Protein AF-A0A380KFR8-F1 (afdb_monomer)

Radius of gyration: 25.54 Å; Cα contacts (8 Å, |Δi|>4): 34; chains: 1; bounding box: 43×72×61 Å

Sequence (139 aa):
MKMTTMQRCMNYSVILLMTLVVMTPLVVGIYTSLLPTEDLIQGNIFSSNLSLGNYISAICETPIIRYFLNSLLISTLTMVGSVAVSALCAYPFAFIDFKGKKIVFALILATMMIPFEAIVIPNFIPCCKMKCNKKDMLV

Secondary structure (DSSP, 8-state):
-PPPHHHHHHHHHHHHHHHHHHHHHHHHHHHHHTS-HHHHHTT-TT-S---SHHHHHHHHHS-HHHHHHHHHHHHHHHHHHHHHHHHHHHHHHHH---TTHHHHHHHHHHHHTS-HHHHHHHHHHHHHHHHSSSSSS--

Mean predicted aligned error: 9.76 Å

Organism: NCBI:txid1337

pLDDT: mean 85.97, std 11.52, range [44.06, 98.06]

Structure (mmCIF, N/CA/C/O backbone):
data_AF-A0A380KFR8-F1
#
_entry.id   AF-A0A380KFR8-F1
#
loop_
_atom_site.group_PDB
_atom_site.id
_atom_site.type_symbol
_atom_site.label_atom_id
_atom_site.label_alt_id
_atom_site.label_comp_id
_atom_site.label_asym_id
_atom_site.label_entity_id
_atom_site.label_seq_id
_atom_site.pdbx_PDB_ins_code
_atom_site.Cartn_x
_atom_site.Cartn_y
_atom_site.Cartn_z
_atom_site.occupancy
_atom_site.B_iso_or_equiv
_atom_site.auth_seq_id
_atom_site.auth_comp_id
_atom_site.auth_asym_id
_atom_site.auth_atom_id
_atom_site.pdbx_PDB_model_num
ATOM 1 N N . MET A 1 1 ? 3.963 -29.993 18.557 1.00 57.34 1 MET A N 1
ATOM 2 C CA . MET A 1 1 ? 3.581 -31.007 17.550 1.00 57.34 1 MET A CA 1
ATOM 3 C C . MET A 1 1 ? 4.694 -31.061 16.500 1.00 57.34 1 MET A C 1
ATOM 5 O O . MET A 1 1 ? 4.862 -30.090 15.776 1.00 57.34 1 MET A O 1
ATOM 9 N N . LYS A 1 2 ? 5.566 -32.084 16.508 1.00 63.56 2 LYS A N 1
ATOM 10 C CA . LYS A 1 2 ? 6.705 -32.171 15.567 1.00 63.56 2 LYS A CA 1
ATOM 11 C C . LYS A 1 2 ? 6.190 -32.691 14.221 1.00 63.56 2 LYS A C 1
ATOM 13 O O . LYS A 1 2 ? 5.609 -33.769 14.183 1.00 63.56 2 LYS A O 1
ATOM 18 N N . MET A 1 3 ? 6.366 -31.923 13.148 1.00 70.56 3 MET A N 1
ATOM 19 C CA . MET A 1 3 ? 5.976 -32.358 11.804 1.00 70.56 3 MET A CA 1
ATOM 20 C C . MET A 1 3 ? 6.878 -33.494 11.322 1.00 70.56 3 MET A C 1
ATOM 22 O O . MET A 1 3 ? 8.095 -33.447 11.512 1.00 70.56 3 MET A O 1
ATOM 26 N N . THR A 1 4 ? 6.286 -34.501 10.685 1.00 87.12 4 THR A N 1
ATOM 27 C CA . THR A 1 4 ? 7.035 -35.613 10.084 1.00 87.12 4 THR A CA 1
ATOM 28 C C . THR A 1 4 ? 7.843 -35.128 8.874 1.00 87.12 4 THR A C 1
ATOM 30 O O . THR A 1 4 ? 7.461 -34.164 8.206 1.00 87.12 4 THR A O 1
ATOM 33 N N . THR A 1 5 ? 8.964 -35.786 8.559 1.00 82.00 5 THR A N 1
ATOM 34 C CA . THR A 1 5 ? 9.841 -35.411 7.430 1.00 82.00 5 THR A CA 1
ATOM 35 C C . THR A 1 5 ? 9.086 -35.364 6.095 1.00 82.00 5 THR A C 1
ATOM 37 O O . THR A 1 5 ? 9.292 -34.446 5.307 1.00 82.00 5 THR A O 1
ATOM 40 N N . MET A 1 6 ? 8.133 -36.279 5.886 1.00 83.88 6 MET A N 1
ATOM 41 C CA . MET A 1 6 ? 7.267 -36.316 4.701 1.00 83.88 6 MET A CA 1
ATOM 42 C C . MET A 1 6 ? 6.366 -35.077 4.589 1.00 83.88 6 MET A C 1
ATOM 44 O O . MET A 1 6 ? 6.279 -34.471 3.522 1.00 83.88 6 MET A O 1
ATOM 48 N N . GLN A 1 7 ? 5.751 -34.642 5.695 1.00 88.25 7 GLN A N 1
ATOM 49 C CA . GLN A 1 7 ? 4.932 -33.426 5.699 1.00 88.25 7 GLN A CA 1
ATOM 50 C C . GLN A 1 7 ? 5.773 -32.164 5.451 1.00 88.25 7 GLN A C 1
ATOM 52 O O . GLN A 1 7 ? 5.289 -31.217 4.838 1.00 88.25 7 GLN A O 1
ATOM 57 N N . ARG A 1 8 ? 7.043 -32.141 5.882 1.00 87.75 8 ARG A N 1
ATOM 58 C CA . ARG A 1 8 ? 7.954 -31.019 5.595 1.00 87.75 8 ARG A CA 1
ATOM 59 C C . ARG A 1 8 ? 8.262 -30.924 4.101 1.00 87.75 8 ARG A C 1
ATOM 61 O O . ARG A 1 8 ? 8.138 -29.838 3.548 1.00 87.75 8 ARG A O 1
ATOM 68 N N . CYS A 1 9 ? 8.592 -32.038 3.443 1.00 89.94 9 CYS A N 1
ATOM 69 C CA . CYS A 1 9 ? 8.828 -32.057 1.994 1.00 89.94 9 CYS A CA 1
ATOM 70 C C . CYS A 1 9 ? 7.593 -31.599 1.207 1.00 89.94 9 CYS A C 1
ATOM 72 O O . CYS A 1 9 ? 7.717 -30.779 0.300 1.00 89.94 9 CYS A O 1
ATOM 74 N N . MET A 1 10 ? 6.402 -32.064 1.600 1.00 92.62 10 MET A N 1
ATOM 75 C CA . MET A 1 10 ? 5.149 -31.643 0.972 1.00 92.62 10 MET A CA 1
ATOM 76 C C . MET A 1 10 ? 4.920 -30.134 1.137 1.00 92.62 10 MET A C 1
ATOM 78 O O . MET A 1 10 ? 4.713 -29.438 0.146 1.00 92.62 10 MET A O 1
ATOM 82 N N . ASN A 1 11 ? 5.068 -29.596 2.351 1.00 92.31 11 ASN A N 1
ATOM 83 C CA . ASN A 1 11 ? 4.925 -28.158 2.595 1.00 92.31 11 ASN A CA 1
ATOM 84 C C . ASN A 1 11 ? 5.943 -27.325 1.801 1.00 92.31 11 ASN A C 1
ATOM 86 O O . ASN A 1 11 ? 5.567 -26.318 1.207 1.00 92.31 11 ASN A O 1
ATOM 90 N N . TYR A 1 12 ? 7.210 -27.748 1.740 1.00 94.81 12 TYR A N 1
ATOM 91 C CA . TYR A 1 12 ? 8.224 -27.043 0.950 1.00 94.81 12 TYR A CA 1
ATOM 92 C C . TYR A 1 12 ? 7.923 -27.079 -0.548 1.00 94.81 12 TYR A C 1
ATOM 94 O O . TYR A 1 12 ? 8.086 -26.059 -1.209 1.00 94.81 12 TYR A O 1
ATOM 102 N N . SER A 1 13 ? 7.434 -28.204 -1.077 1.00 94.50 13 SER A N 1
ATOM 103 C CA . SER A 1 13 ? 7.046 -28.296 -2.490 1.00 94.50 13 SER A CA 1
ATOM 104 C C . SER A 1 13 ? 5.887 -27.352 -2.837 1.00 94.50 13 SER A C 1
ATOM 106 O O . SER A 1 13 ? 5.945 -26.656 -3.849 1.00 94.50 13 SER A O 1
ATOM 108 N N . VAL A 1 14 ? 4.881 -27.251 -1.958 1.00 96.31 14 VAL A N 1
ATOM 109 C CA . VAL A 1 14 ? 3.738 -26.343 -2.134 1.00 96.31 14 VAL A CA 1
ATOM 110 C C . VAL A 1 14 ? 4.186 -24.884 -2.070 1.00 96.31 14 VAL A C 1
ATOM 112 O O . VAL A 1 14 ? 3.803 -24.089 -2.925 1.00 96.31 14 VAL A O 1
ATOM 115 N N . ILE A 1 15 ? 5.032 -24.528 -1.098 1.00 95.88 15 ILE A N 1
ATOM 116 C CA . ILE A 1 15 ? 5.563 -23.163 -0.972 1.00 95.88 15 ILE A CA 1
ATOM 117 C C . ILE A 1 15 ? 6.422 -22.800 -2.189 1.00 95.88 15 ILE A C 1
ATOM 119 O O . ILE A 1 15 ? 6.292 -21.692 -2.707 1.00 95.88 15 ILE A O 1
ATOM 123 N N . LEU A 1 16 ? 7.261 -23.719 -2.676 1.00 96.06 16 LEU A N 1
ATOM 124 C CA . LEU A 1 16 ? 8.085 -23.503 -3.866 1.00 96.06 16 LEU A CA 1
ATOM 125 C C . LEU A 1 16 ? 7.212 -23.213 -5.093 1.00 96.06 16 LEU A C 1
ATOM 127 O O . LEU A 1 16 ? 7.443 -22.232 -5.795 1.00 96.06 16 LEU A O 1
ATOM 131 N N . LEU A 1 17 ? 6.178 -24.027 -5.316 1.00 96.62 17 LEU A N 1
ATOM 132 C CA . LEU A 1 17 ? 5.274 -23.871 -6.453 1.00 96.62 17 LEU A CA 1
ATOM 133 C C . LEU A 1 17 ? 4.490 -22.553 -6.373 1.00 96.62 17 LEU A C 1
ATOM 135 O O . LEU A 1 17 ? 4.441 -21.812 -7.352 1.00 96.62 17 LEU A O 1
ATOM 139 N N . MET A 1 18 ? 3.956 -22.207 -5.198 1.00 95.88 18 MET A N 1
ATOM 140 C CA . MET A 1 18 ? 3.276 -20.923 -4.977 1.00 95.88 18 MET A CA 1
ATOM 141 C C . MET A 1 18 ? 4.213 -19.731 -5.194 1.00 95.88 18 MET A C 1
ATOM 143 O O . MET A 1 18 ? 3.820 -18.739 -5.802 1.00 95.88 18 MET A O 1
ATOM 147 N N . THR A 1 19 ? 5.467 -19.841 -4.752 1.00 95.94 19 THR A N 1
ATOM 148 C CA . THR A 1 19 ? 6.477 -18.795 -4.953 1.00 95.94 19 THR A CA 1
ATOM 149 C C . THR A 1 19 ? 6.741 -18.564 -6.437 1.00 95.94 19 THR A C 1
ATOM 151 O O . THR A 1 19 ? 6.767 -17.416 -6.871 1.00 95.94 19 THR A O 1
ATOM 154 N N . LEU A 1 20 ? 6.882 -19.629 -7.233 1.00 95.88 20 LEU A N 1
ATOM 155 C CA . LEU A 1 20 ? 7.088 -19.514 -8.681 1.00 95.88 20 LEU A CA 1
ATOM 156 C C . LEU A 1 20 ? 5.911 -18.808 -9.370 1.00 95.88 20 LEU A C 1
ATOM 158 O O . LEU A 1 20 ? 6.124 -17.898 -10.172 1.00 95.88 20 LEU A O 1
ATOM 162 N N . VAL A 1 21 ? 4.675 -19.168 -9.013 1.00 96.25 21 VAL A N 1
ATOM 163 C CA . VAL A 1 21 ? 3.467 -18.540 -9.575 1.00 96.25 21 VAL A CA 1
ATOM 164 C C . VAL A 1 21 ? 3.403 -17.051 -9.220 1.00 96.25 21 VAL A C 1
ATOM 166 O O . VAL A 1 21 ? 3.206 -16.219 -10.102 1.00 96.25 21 VAL A O 1
ATOM 169 N N . VAL A 1 22 ? 3.636 -16.696 -7.953 1.00 95.81 22 VAL A N 1
ATOM 170 C CA . VAL A 1 22 ? 3.590 -15.300 -7.481 1.00 95.81 22 VAL A CA 1
ATOM 171 C C . VAL A 1 22 ? 4.732 -14.453 -8.055 1.00 95.81 22 VAL A C 1
ATOM 173 O O . VAL A 1 22 ? 4.535 -13.272 -8.334 1.00 95.81 22 VAL A O 1
ATOM 176 N N . MET A 1 23 ? 5.914 -15.036 -8.274 1.00 95.56 23 MET A N 1
ATOM 177 C CA . MET A 1 23 ? 7.074 -14.325 -8.831 1.00 95.56 23 MET A CA 1
ATOM 178 C C . MET A 1 23 ? 6.997 -14.118 -10.346 1.00 95.56 23 MET A C 1
ATOM 180 O O . MET A 1 23 ? 7.649 -13.215 -10.865 1.00 95.56 23 MET A O 1
ATOM 184 N N . THR A 1 24 ? 6.196 -14.910 -11.062 1.00 93.81 24 THR A N 1
ATOM 185 C CA . THR A 1 24 ? 6.068 -14.827 -12.527 1.00 93.81 24 THR A CA 1
ATOM 186 C C . THR A 1 24 ? 5.801 -13.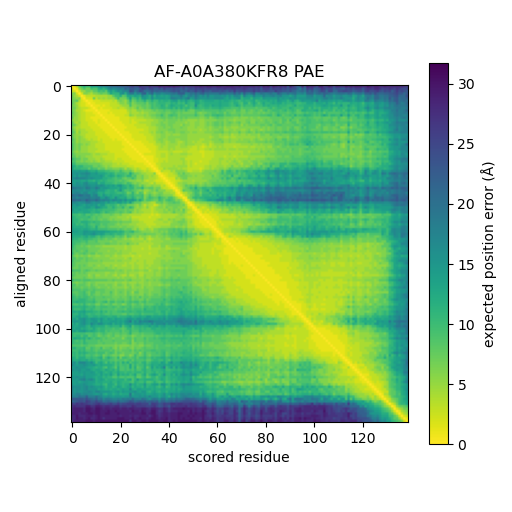397 -13.041 1.00 93.81 24 THR A C 1
ATOM 188 O O . THR A 1 24 ? 6.588 -12.924 -13.864 1.00 93.81 24 THR A O 1
ATOM 191 N N . PRO A 1 25 ? 4.780 -12.650 -12.565 1.00 94.06 25 PRO A N 1
ATOM 192 C CA . PRO A 1 25 ? 4.534 -11.285 -13.043 1.00 94.06 25 PRO A CA 1
ATOM 193 C C . PRO A 1 25 ? 5.674 -10.311 -12.715 1.00 94.06 25 PRO A C 1
ATOM 195 O O . PRO A 1 25 ? 5.926 -9.391 -13.490 1.00 94.06 25 PRO A O 1
ATOM 198 N N . LEU A 1 26 ? 6.395 -10.519 -11.608 1.00 94.00 26 LEU A N 1
A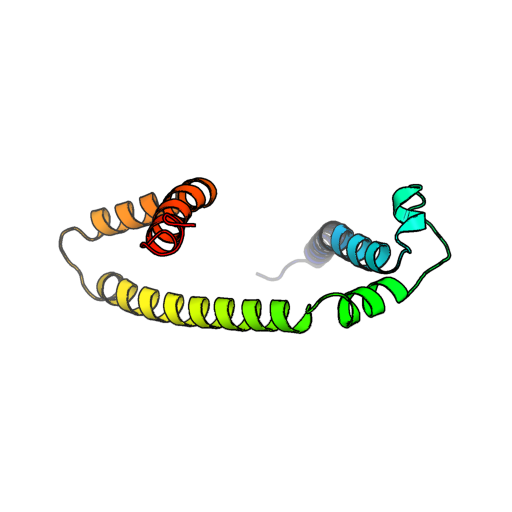TOM 199 C CA . LEU A 1 26 ? 7.545 -9.689 -11.244 1.00 94.00 26 LEU A CA 1
ATOM 200 C C . LEU A 1 26 ? 8.689 -9.873 -12.249 1.00 94.00 26 LEU A C 1
ATOM 202 O O . LEU A 1 26 ? 9.251 -8.896 -12.738 1.00 94.00 26 LEU A O 1
ATOM 206 N N . VAL A 1 27 ? 9.000 -11.127 -12.589 1.00 92.31 27 VAL A N 1
ATOM 207 C CA . VAL A 1 27 ? 10.057 -11.460 -13.555 1.00 92.31 27 VAL A CA 1
ATOM 208 C C . VAL A 1 27 ? 9.707 -10.924 -14.943 1.00 92.31 27 VAL A C 1
ATOM 210 O O . VAL A 1 27 ? 10.551 -10.302 -15.584 1.00 92.31 27 VAL A O 1
ATOM 213 N N . VAL A 1 28 ? 8.454 -11.091 -15.381 1.00 90.44 28 VAL A N 1
ATOM 214 C CA . VAL A 1 28 ? 7.977 -10.542 -16.662 1.00 90.44 28 VAL A CA 1
ATOM 215 C C . VAL A 1 28 ? 8.029 -9.012 -16.665 1.00 90.44 28 VAL A C 1
ATOM 217 O O . VAL A 1 28 ? 8.445 -8.427 -17.661 1.00 90.44 28 VAL A O 1
ATOM 220 N N . GLY A 1 29 ? 7.671 -8.349 -15.562 1.00 89.31 29 GLY A N 1
ATOM 221 C CA . GLY A 1 29 ? 7.747 -6.889 -15.440 1.00 89.31 29 GLY A CA 1
ATOM 222 C C . GLY A 1 29 ? 9.175 -6.354 -15.567 1.00 89.31 29 GLY A C 1
ATOM 223 O O . GLY A 1 29 ? 9.421 -5.398 -16.297 1.00 89.31 29 GLY A O 1
ATOM 224 N N . ILE A 1 30 ? 10.138 -7.011 -14.914 1.00 89.50 30 ILE A N 1
ATOM 225 C CA . ILE A 1 30 ? 11.557 -6.636 -15.013 1.00 89.50 30 ILE A CA 1
ATOM 226 C C . ILE A 1 30 ? 12.071 -6.880 -16.433 1.00 89.50 30 ILE A C 1
ATOM 228 O O . ILE A 1 30 ? 12.711 -6.009 -17.016 1.00 89.50 30 ILE A O 1
ATOM 232 N N . TYR A 1 31 ? 11.757 -8.034 -17.018 1.00 88.12 31 TYR A N 1
ATOM 233 C CA . TYR A 1 31 ? 12.187 -8.355 -18.373 1.00 88.12 31 TYR A CA 1
ATOM 234 C C . TYR A 1 31 ? 11.630 -7.357 -19.396 1.00 88.12 31 TYR A C 1
ATOM 236 O O . TYR A 1 31 ? 12.395 -6.751 -20.138 1.00 88.12 31 TYR A O 1
ATOM 244 N N . THR A 1 32 ? 10.324 -7.091 -19.364 1.00 86.75 32 THR A N 1
ATOM 245 C CA . THR A 1 32 ? 9.675 -6.133 -20.275 1.00 86.75 32 THR A CA 1
ATOM 246 C C . THR A 1 32 ? 10.163 -4.697 -20.089 1.00 86.75 32 THR A C 1
ATOM 248 O O . THR A 1 32 ? 10.263 -3.974 -21.073 1.00 86.75 32 THR A O 1
ATOM 251 N N . SER A 1 33 ? 10.551 -4.282 -18.877 1.00 87.12 33 SER A N 1
ATOM 252 C CA . SER A 1 33 ? 11.146 -2.949 -18.671 1.00 87.12 33 SER A CA 1
ATOM 253 C C . SER A 1 33 ? 12.506 -2.751 -19.358 1.00 87.12 33 SER A C 1
ATOM 255 O O . SER A 1 33 ? 12.871 -1.614 -19.660 1.00 87.12 33 SER A O 1
ATOM 257 N N . LEU A 1 34 ? 13.226 -3.842 -19.645 1.00 87.00 34 LEU A N 1
ATOM 258 C CA . LEU A 1 34 ? 14.513 -3.843 -20.350 1.00 87.00 34 LEU A CA 1
ATOM 259 C C . LEU A 1 34 ? 14.364 -3.977 -21.874 1.00 87.00 34 LEU A C 1
ATOM 261 O O . LEU A 1 34 ? 15.358 -3.863 -22.591 1.00 87.00 34 LEU A O 1
ATOM 265 N N . LEU A 1 35 ? 13.159 -4.252 -22.381 1.00 86.00 35 LEU A N 1
ATOM 266 C CA . LEU A 1 35 ? 12.916 -4.370 -23.817 1.00 86.00 35 LEU A CA 1
ATOM 267 C C . LEU A 1 35 ? 12.705 -2.984 -24.446 1.00 86.00 35 LEU A C 1
ATOM 269 O O . LEU A 1 35 ? 11.916 -2.197 -23.919 1.00 86.00 35 LEU A O 1
ATOM 273 N N . PRO A 1 36 ? 13.339 -2.681 -25.591 1.00 83.19 36 PRO A N 1
ATOM 274 C CA . PRO A 1 36 ? 13.041 -1.488 -26.372 1.00 83.19 36 PRO A CA 1
ATOM 275 C C . PRO A 1 36 ? 11.548 -1.394 -26.709 1.00 83.19 36 PRO A C 1
ATOM 277 O O . PRO A 1 36 ? 10.910 -2.389 -27.058 1.00 83.19 36 PRO A O 1
ATOM 280 N N . THR A 1 37 ? 10.987 -0.185 -26.658 1.00 79.00 37 THR A N 1
ATOM 281 C CA . THR A 1 37 ? 9.562 0.058 -26.950 1.00 79.00 37 THR A CA 1
ATOM 282 C C . THR A 1 37 ? 9.154 -0.432 -28.345 1.00 79.00 37 THR A C 1
ATOM 284 O O . THR A 1 37 ? 8.037 -0.906 -28.535 1.00 79.00 37 THR A O 1
ATOM 287 N N . GLU A 1 38 ? 10.065 -0.363 -29.316 1.00 79.19 38 GLU A N 1
ATOM 288 C CA . GLU A 1 38 ? 9.864 -0.856 -30.684 1.00 79.19 38 GLU A CA 1
ATOM 289 C C . GLU A 1 38 ? 9.625 -2.373 -30.756 1.00 79.19 38 GLU A C 1
ATOM 291 O O . GLU A 1 38 ? 8.718 -2.809 -31.466 1.00 79.19 38 GLU A O 1
ATOM 296 N N . ASP A 1 39 ? 10.351 -3.163 -29.960 1.00 78.69 39 ASP A N 1
ATOM 297 C CA . ASP A 1 39 ? 10.204 -4.622 -29.900 1.00 78.69 39 ASP A CA 1
ATOM 298 C C . ASP A 1 39 ? 8.887 -5.026 -29.216 1.00 78.69 39 ASP A C 1
ATOM 300 O O . ASP A 1 39 ? 8.227 -5.982 -29.631 1.00 78.69 39 ASP A O 1
ATOM 304 N N . LEU A 1 40 ? 8.454 -4.254 -28.210 1.00 79.56 40 LEU A N 1
ATOM 305 C CA . LEU A 1 40 ? 7.172 -4.459 -27.528 1.00 79.56 40 LEU A CA 1
ATOM 306 C C . LEU A 1 40 ? 5.977 -4.191 -28.453 1.00 79.56 40 LEU A C 1
ATOM 308 O O . LEU A 1 40 ? 5.014 -4.957 -28.448 1.00 79.56 40 LEU A O 1
ATOM 312 N N . ILE A 1 41 ? 6.043 -3.133 -29.271 1.00 80.94 41 ILE A N 1
ATOM 313 C CA . ILE A 1 41 ? 4.984 -2.783 -30.235 1.00 80.94 41 ILE A CA 1
ATOM 314 C C . ILE A 1 41 ? 4.874 -3.842 -31.341 1.00 80.94 41 ILE A C 1
ATOM 316 O O . ILE A 1 41 ? 3.771 -4.154 -31.787 1.00 80.94 41 ILE A O 1
ATOM 320 N N . GLN A 1 42 ? 5.999 -4.426 -31.759 1.00 81.19 42 GLN A N 1
ATOM 321 C CA . GLN A 1 42 ? 6.036 -5.499 -32.761 1.00 81.19 42 GLN A CA 1
ATOM 322 C C . GLN A 1 42 ? 5.615 -6.871 -32.203 1.00 81.19 42 GLN A C 1
ATOM 324 O O . GLN A 1 42 ? 5.531 -7.842 -32.954 1.00 81.19 42 GLN A O 1
ATOM 329 N N . GLY A 1 43 ? 5.332 -6.970 -30.899 1.00 77.50 43 GLY A N 1
ATOM 330 C CA . GLY A 1 43 ? 4.960 -8.223 -30.242 1.00 77.50 43 GLY A CA 1
ATOM 331 C C . GLY A 1 43 ? 6.130 -9.192 -30.060 1.00 77.50 43 GLY A C 1
ATOM 332 O O . GLY A 1 43 ? 5.908 -10.367 -29.761 1.00 77.50 43 GLY A O 1
ATOM 333 N N . ASN A 1 44 ? 7.374 -8.727 -30.216 1.00 78.88 44 ASN A N 1
ATOM 334 C CA . ASN A 1 44 ? 8.562 -9.548 -30.025 1.00 78.88 44 ASN A CA 1
ATOM 335 C C . ASN A 1 44 ? 8.962 -9.578 -28.546 1.00 78.88 44 ASN A C 1
ATOM 337 O O . ASN A 1 44 ? 9.892 -8.909 -28.101 1.00 78.88 44 ASN A O 1
ATOM 341 N N . ILE A 1 45 ? 8.227 -10.378 -27.774 1.00 71.12 45 ILE A N 1
ATOM 342 C CA . ILE A 1 45 ? 8.422 -10.491 -26.325 1.00 71.12 45 ILE A CA 1
ATOM 343 C C . ILE A 1 45 ? 9.772 -11.143 -26.001 1.00 71.12 45 ILE A C 1
ATOM 345 O O . ILE A 1 45 ? 10.330 -10.846 -24.962 1.00 71.12 45 ILE A O 1
ATOM 349 N N . PHE A 1 46 ? 10.326 -11.987 -26.881 1.00 72.38 46 PHE A N 1
ATOM 350 C CA . PHE A 1 46 ? 11.610 -12.673 -26.683 1.00 72.38 46 PHE A CA 1
ATOM 351 C C . PHE A 1 46 ? 12.733 -12.066 -27.538 1.00 72.38 46 PHE A C 1
ATOM 353 O O . PHE A 1 46 ? 13.450 -12.778 -28.242 1.00 72.38 46 PHE A O 1
ATOM 360 N N . SER A 1 47 ? 12.885 -10.740 -27.495 1.00 69.94 47 SER A N 1
ATOM 361 C CA . SER A 1 47 ? 13.986 -10.057 -28.181 1.00 69.94 47 SER A CA 1
ATOM 362 C C . SER A 1 47 ? 15.317 -10.249 -27.443 1.00 69.94 47 SER A C 1
ATOM 364 O O . SER A 1 47 ? 15.386 -10.204 -26.212 1.00 69.94 47 SER A O 1
ATOM 366 N N . SER A 1 48 ? 16.395 -10.448 -28.204 1.00 70.38 48 SER A N 1
ATOM 367 C CA . SER A 1 48 ? 17.775 -10.503 -27.704 1.00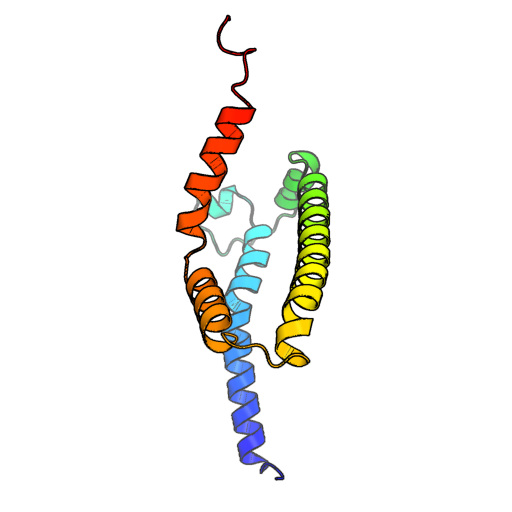 70.38 48 SER A CA 1
ATOM 368 C C . SER A 1 48 ? 18.390 -9.117 -27.464 1.00 70.38 48 SER A C 1
ATOM 370 O O . SER A 1 48 ? 19.479 -9.023 -26.898 1.00 70.38 48 SER A O 1
ATOM 372 N N . ASN A 1 49 ? 17.708 -8.041 -27.875 1.00 75.94 49 ASN A N 1
ATOM 373 C CA . ASN A 1 49 ? 18.181 -6.665 -27.734 1.00 75.94 49 ASN A CA 1
ATOM 374 C C . ASN A 1 49 ? 17.714 -6.057 -26.407 1.00 75.94 49 ASN A C 1
ATOM 376 O O . ASN A 1 49 ? 16.786 -5.259 -26.367 1.00 75.94 49 ASN A O 1
ATOM 380 N N . LEU A 1 50 ? 18.356 -6.431 -25.302 1.00 81.50 50 LEU A N 1
ATOM 381 C CA . LEU A 1 50 ? 18.115 -5.783 -24.010 1.00 81.50 50 LEU A CA 1
ATOM 382 C C . LEU A 1 50 ? 18.739 -4.379 -24.007 1.00 81.50 50 LEU A C 1
ATOM 384 O O . LEU A 1 50 ? 19.922 -4.223 -24.311 1.00 81.50 50 LEU A O 1
ATOM 388 N N . SER A 1 51 ? 17.960 -3.362 -23.635 1.00 83.56 51 SER A N 1
ATOM 389 C CA . SER A 1 51 ? 18.391 -1.964 -23.608 1.00 83.56 51 SER A CA 1
ATOM 390 C C . SER A 1 51 ? 18.050 -1.289 -22.283 1.00 83.56 51 SER A C 1
ATOM 392 O O . SER A 1 51 ? 16.945 -1.394 -21.759 1.00 83.56 51 SER A O 1
ATOM 394 N N . LEU A 1 52 ? 19.002 -0.515 -21.760 1.00 84.81 52 LEU A N 1
ATOM 395 C CA . LEU A 1 52 ? 18.784 0.362 -20.605 1.00 84.81 52 LEU A CA 1
ATOM 396 C C . LEU A 1 52 ? 18.218 1.736 -21.002 1.00 84.81 52 LEU A C 1
ATOM 398 O O . LEU A 1 52 ? 17.996 2.578 -20.131 1.00 84.81 52 LEU A O 1
ATOM 402 N N . GLY A 1 53 ? 17.960 1.967 -22.296 1.00 84.31 53 GLY A N 1
ATOM 403 C CA . GLY A 1 53 ? 17.447 3.237 -22.816 1.00 84.31 53 GLY A CA 1
ATOM 404 C C . GLY A 1 53 ? 16.152 3.685 -22.137 1.00 84.31 53 GLY A C 1
ATOM 405 O O . GLY A 1 53 ? 16.041 4.846 -21.759 1.00 84.31 53 GLY A O 1
ATOM 406 N N . ASN A 1 54 ? 15.234 2.753 -21.857 1.00 85.56 54 ASN A N 1
ATOM 407 C CA . ASN A 1 54 ? 13.972 3.050 -21.170 1.00 85.56 54 ASN A CA 1
ATOM 408 C C . ASN A 1 54 ? 14.179 3.675 -19.782 1.00 85.56 54 ASN A C 1
ATOM 410 O O . ASN A 1 54 ? 13.443 4.580 -19.400 1.00 85.56 54 ASN A O 1
ATOM 414 N N . TYR A 1 55 ? 15.187 3.223 -19.028 1.00 86.69 55 TYR A N 1
ATOM 415 C CA . TYR A 1 55 ? 15.490 3.780 -17.707 1.00 86.69 55 TYR A CA 1
ATOM 416 C C . TYR A 1 55 ? 16.096 5.179 -17.807 1.00 86.69 55 TYR A C 1
ATOM 418 O O . TYR A 1 55 ? 15.754 6.051 -17.009 1.00 86.69 55 TYR A O 1
ATOM 426 N N . ILE A 1 56 ? 16.970 5.405 -18.792 1.00 86.62 56 ILE A N 1
ATOM 427 C CA . ILE A 1 56 ? 17.580 6.717 -19.033 1.00 86.62 56 ILE A CA 1
ATOM 428 C C . ILE A 1 56 ? 16.498 7.720 -19.450 1.00 86.62 56 ILE A C 1
ATOM 430 O O . ILE A 1 56 ? 16.380 8.770 -18.821 1.00 86.62 56 ILE A O 1
ATOM 434 N N . SER A 1 57 ? 15.654 7.373 -20.427 1.00 86.12 57 SER A N 1
ATOM 435 C CA . SER A 1 57 ? 14.514 8.204 -20.831 1.00 86.12 57 SER A CA 1
ATOM 436 C C . SER A 1 57 ? 13.545 8.439 -19.670 1.00 86.12 57 SER A C 1
ATOM 438 O O . SER A 1 57 ? 13.157 9.577 -19.429 1.00 86.12 57 SER A O 1
ATOM 440 N N . ALA A 1 58 ? 13.225 7.425 -18.858 1.00 85.81 58 ALA A N 1
ATOM 441 C CA . ALA A 1 58 ? 12.351 7.608 -17.697 1.00 85.81 58 ALA A CA 1
ATOM 442 C C . ALA A 1 58 ? 12.911 8.612 -16.671 1.00 85.81 58 ALA A C 1
ATOM 444 O O . ALA A 1 58 ? 12.145 9.379 -16.092 1.00 85.81 58 ALA A O 1
ATOM 445 N N . ILE A 1 59 ? 14.228 8.641 -16.449 1.00 86.62 59 ILE A N 1
ATOM 446 C CA . ILE A 1 59 ? 14.860 9.557 -15.485 1.00 86.62 59 ILE A CA 1
ATOM 447 C C . ILE A 1 59 ? 15.061 10.962 -16.075 1.00 86.62 59 ILE A C 1
ATOM 449 O O . ILE A 1 59 ? 14.913 11.947 -15.351 1.00 86.62 59 ILE A O 1
ATOM 453 N N . CYS A 1 60 ? 15.412 11.067 -17.359 1.00 87.50 60 CYS A N 1
ATOM 454 C CA . CYS A 1 60 ? 15.735 12.341 -18.006 1.00 87.50 60 CYS A CA 1
ATOM 455 C C . CYS A 1 60 ? 14.508 13.070 -18.571 1.00 87.50 60 CYS A C 1
ATOM 457 O O . CYS A 1 60 ? 14.444 14.295 -18.491 1.00 87.50 60 CYS A O 1
ATOM 459 N N . GLU A 1 61 ? 13.542 12.347 -19.139 1.00 86.81 61 GLU A N 1
ATOM 460 C CA . GLU A 1 61 ? 12.377 12.933 -19.819 1.00 86.81 61 GLU A CA 1
ATOM 461 C C . GLU A 1 61 ? 11.185 13.121 -18.878 1.00 86.81 61 GLU A C 1
ATOM 463 O O . GLU A 1 61 ? 10.356 14.006 -19.095 1.00 86.81 61 GLU A O 1
ATOM 468 N N . THR A 1 62 ? 11.099 12.329 -17.802 1.00 84.25 62 THR A N 1
ATOM 469 C CA . THR A 1 62 ? 10.028 12.460 -16.808 1.00 84.25 62 THR A CA 1
ATOM 470 C C . THR A 1 62 ? 10.583 12.764 -15.419 1.00 84.25 62 THR A C 1
ATOM 472 O O . THR A 1 62 ? 11.610 12.214 -15.023 1.00 84.25 62 THR A O 1
ATOM 475 N N . PRO A 1 63 ? 9.913 13.610 -14.613 1.00 88.44 63 PRO A N 1
ATOM 476 C CA . PRO A 1 63 ? 10.353 13.926 -13.256 1.00 88.44 63 PRO A CA 1
ATOM 477 C C . PRO A 1 63 ? 10.012 12.786 -12.278 1.00 88.44 63 PRO A C 1
ATOM 479 O O . PRO A 1 63 ? 9.346 12.993 -11.259 1.00 88.44 63 PRO A O 1
ATOM 482 N N . ILE A 1 64 ? 10.472 11.567 -12.572 1.00 89.44 64 ILE A N 1
ATOM 483 C CA . ILE A 1 64 ? 10.080 10.342 -11.867 1.00 89.44 64 ILE A CA 1
ATOM 484 C C . ILE A 1 64 ? 10.499 10.355 -10.396 1.00 89.44 64 ILE A C 1
ATOM 486 O O . ILE A 1 64 ? 9.744 9.927 -9.525 1.00 89.44 64 ILE A O 1
ATOM 490 N N . ILE A 1 65 ? 11.649 10.967 -10.096 1.00 89.50 65 ILE A N 1
ATOM 491 C CA . ILE A 1 65 ? 12.140 11.170 -8.726 1.00 89.50 65 ILE A CA 1
ATOM 492 C C . ILE A 1 65 ? 11.147 12.018 -7.925 1.00 89.50 65 ILE A C 1
ATOM 494 O O . ILE A 1 65 ? 10.857 11.718 -6.768 1.00 89.50 65 ILE A O 1
ATOM 498 N N . ARG A 1 66 ? 10.569 13.056 -8.541 1.00 91.56 66 ARG A N 1
ATOM 499 C CA . ARG A 1 66 ? 9.582 13.912 -7.876 1.00 91.56 66 ARG A CA 1
ATOM 500 C C . ARG A 1 66 ? 8.281 13.157 -7.616 1.00 91.56 66 ARG A C 1
ATOM 502 O O . ARG A 1 66 ? 7.710 13.307 -6.541 1.00 91.56 66 ARG A O 1
ATOM 509 N N . TYR A 1 67 ? 7.821 12.334 -8.557 1.00 92.50 67 TYR A N 1
ATOM 510 C CA . TYR A 1 67 ? 6.639 11.490 -8.348 1.00 92.50 67 TYR A CA 1
ATOM 511 C C . TYR A 1 67 ? 6.852 10.463 -7.237 1.00 92.50 67 TYR A C 1
ATOM 513 O O . TY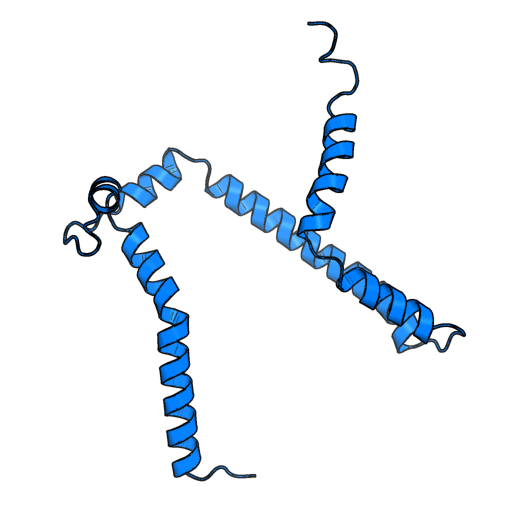R A 1 67 ? 5.968 10.277 -6.395 1.00 92.50 67 TYR A O 1
ATOM 521 N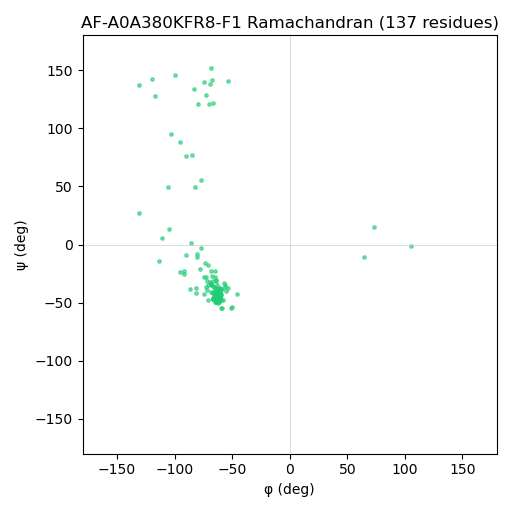 N . PHE A 1 68 ? 8.039 9.859 -7.186 1.00 93.69 68 PHE A N 1
ATOM 522 C CA . PHE A 1 68 ? 8.421 8.943 -6.122 1.00 93.69 68 PHE A CA 1
ATOM 523 C C . PHE A 1 68 ? 8.433 9.639 -4.756 1.00 93.69 68 PHE A C 1
ATOM 525 O O . PHE A 1 68 ? 7.772 9.175 -3.830 1.00 93.69 68 PHE A O 1
ATOM 532 N N . LEU A 1 69 ? 9.099 10.793 -4.641 1.00 96.00 69 LEU A N 1
ATOM 533 C CA . LEU A 1 69 ? 9.159 11.556 -3.390 1.00 96.00 69 LEU A CA 1
ATOM 534 C C . LEU A 1 69 ? 7.783 12.045 -2.932 1.00 96.00 69 LEU A C 1
ATOM 536 O O . LEU A 1 69 ? 7.470 11.947 -1.749 1.00 96.00 69 LEU A O 1
ATOM 540 N N . ASN A 1 70 ? 6.939 12.518 -3.852 1.00 95.88 70 ASN A N 1
ATOM 541 C CA . ASN A 1 70 ? 5.566 12.905 -3.526 1.00 95.88 70 ASN A CA 1
ATOM 542 C C . ASN A 1 70 ? 4.773 11.714 -2.973 1.00 95.88 70 ASN A C 1
ATOM 544 O O . ASN A 1 70 ? 4.096 11.843 -1.957 1.00 95.88 70 ASN A O 1
ATOM 548 N N . SER A 1 71 ? 4.882 10.548 -3.614 1.00 96.44 71 SER A N 1
ATOM 549 C CA . SER A 1 71 ? 4.183 9.333 -3.182 1.00 96.44 71 SER A CA 1
ATOM 550 C C . SER A 1 71 ? 4.690 8.843 -1.829 1.00 96.44 71 SER A C 1
ATOM 552 O O . SER A 1 71 ? 3.894 8.482 -0.963 1.00 96.44 71 SER A O 1
ATOM 554 N N . LEU A 1 72 ? 6.005 8.884 -1.608 1.00 97.31 72 LEU A N 1
ATOM 555 C CA . LEU A 1 72 ? 6.632 8.507 -0.345 1.00 97.31 72 LEU A CA 1
ATOM 556 C C . LEU A 1 72 ? 6.206 9.443 0.790 1.00 97.31 72 LEU A C 1
ATOM 558 O O . LEU A 1 72 ? 5.828 8.978 1.864 1.00 97.31 72 LEU A O 1
ATOM 562 N N . LEU A 1 73 ? 6.200 10.754 0.546 1.00 97.62 73 LEU A N 1
ATOM 563 C CA . LEU A 1 73 ? 5.773 11.747 1.526 1.00 97.62 73 LEU A CA 1
ATOM 564 C C . LEU A 1 73 ? 4.291 11.578 1.876 1.00 97.62 73 LEU A C 1
ATOM 566 O O . LEU A 1 73 ? 3.952 11.495 3.055 1.00 97.62 73 LEU A O 1
ATOM 570 N N . ILE A 1 74 ? 3.416 11.482 0.871 1.00 97.00 74 ILE A N 1
ATOM 571 C CA . ILE A 1 74 ? 1.970 11.343 1.088 1.00 97.00 74 ILE A CA 1
ATOM 572 C C . ILE A 1 74 ? 1.665 10.024 1.801 1.00 97.00 74 ILE A C 1
ATOM 574 O O . ILE A 1 74 ? 0.988 10.039 2.824 1.00 97.00 74 ILE A O 1
ATOM 578 N N . SER A 1 75 ? 2.200 8.896 1.323 1.00 97.2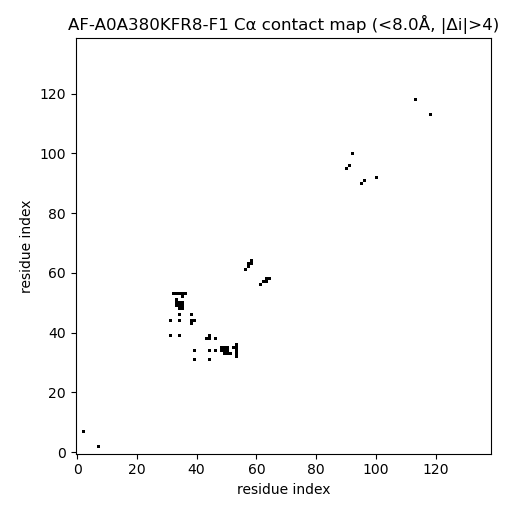5 75 SER A N 1
ATOM 579 C CA . SER A 1 75 ? 1.956 7.586 1.944 1.00 97.25 75 SER A CA 1
ATOM 580 C C . SER A 1 75 ? 2.446 7.529 3.390 1.00 97.25 75 SER A C 1
ATOM 582 O O . SER A 1 75 ? 1.725 7.028 4.249 1.00 97.25 75 SER A O 1
ATOM 584 N N . THR A 1 76 ? 3.613 8.105 3.692 1.00 97.81 76 THR A N 1
ATOM 585 C CA . THR A 1 76 ? 4.149 8.144 5.060 1.00 97.81 76 THR A CA 1
ATOM 586 C C . THR A 1 76 ? 3.290 9.016 5.972 1.00 97.81 76 THR A C 1
ATOM 588 O O . THR A 1 76 ? 2.929 8.585 7.068 1.00 97.81 76 THR A O 1
ATOM 591 N N . LEU A 1 77 ? 2.914 10.220 5.528 1.00 97.81 77 LEU A N 1
ATOM 592 C CA . LEU A 1 77 ? 2.055 11.114 6.310 1.00 97.81 77 LEU A CA 1
ATOM 593 C C . LEU A 1 77 ? 0.678 10.494 6.560 1.00 97.81 77 LEU A C 1
ATOM 595 O O . LEU A 1 77 ? 0.190 10.517 7.690 1.00 97.81 77 LEU A O 1
ATOM 599 N N . THR A 1 78 ? 0.068 9.899 5.533 1.00 96.81 78 THR A N 1
ATOM 600 C CA . THR A 1 78 ? -1.220 9.212 5.661 1.00 96.81 78 THR A CA 1
ATOM 601 C C . THR A 1 78 ? -1.109 7.994 6.575 1.00 96.81 78 THR A C 1
ATOM 603 O O . THR A 1 78 ? -1.974 7.809 7.428 1.00 96.81 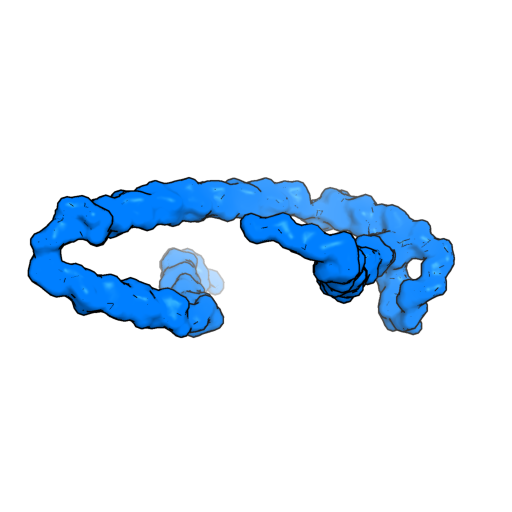78 THR A O 1
ATOM 606 N N . MET A 1 79 ? -0.039 7.200 6.474 1.00 97.62 79 MET A N 1
ATOM 607 C CA . MET A 1 79 ? 0.200 6.064 7.367 1.00 97.62 79 MET A CA 1
ATOM 608 C C . MET A 1 79 ? 0.294 6.528 8.824 1.00 97.62 79 MET A C 1
ATOM 610 O O . MET A 1 79 ? -0.480 6.059 9.654 1.00 97.62 79 MET A O 1
ATOM 614 N N . VAL A 1 80 ? 1.169 7.489 9.136 1.00 98.06 80 VAL A N 1
ATOM 615 C CA . VAL A 1 80 ? 1.350 7.990 10.510 1.00 98.06 80 VAL A CA 1
ATOM 616 C C . VAL A 1 80 ? 0.057 8.600 11.052 1.00 98.06 80 VAL A C 1
ATOM 618 O O . VAL A 1 80 ? -0.356 8.270 12.164 1.00 98.06 80 VAL A O 1
ATOM 621 N N . GLY A 1 81 ? -0.620 9.436 10.259 1.00 97.44 81 GLY A N 1
ATOM 622 C CA . GLY A 1 81 ? -1.893 10.042 10.647 1.00 97.44 81 GLY A CA 1
ATOM 623 C C . GLY A 1 81 ? -2.984 9.000 10.903 1.00 97.44 81 GLY A C 1
ATOM 624 O O . GLY A 1 81 ? -3.673 9.064 11.919 1.00 97.44 81 GLY A O 1
ATOM 625 N N . SER A 1 82 ? -3.111 8.001 10.026 1.00 95.94 82 SER A N 1
ATOM 626 C CA . SER A 1 82 ? -4.109 6.935 10.168 1.00 95.94 82 SER A CA 1
ATOM 627 C C . SER A 1 82 ? -3.846 6.045 11.384 1.00 95.94 82 SER A C 1
ATOM 629 O O . SER A 1 82 ? -4.779 5.736 12.125 1.00 95.94 82 SER A O 1
ATOM 631 N N . VAL A 1 83 ? -2.587 5.690 11.658 1.00 97.25 83 VAL A N 1
ATOM 632 C CA . VAL A 1 83 ? -2.203 4.924 12.852 1.00 97.25 83 VAL A CA 1
ATOM 633 C C . VAL A 1 83 ? -2.487 5.726 14.121 1.00 97.25 83 VAL A C 1
ATOM 635 O O . VAL A 1 83 ? -3.091 5.195 15.048 1.00 97.25 83 VAL A O 1
ATOM 638 N N . ALA A 1 84 ? -2.129 7.013 14.157 1.00 97.50 84 ALA A N 1
ATOM 639 C CA . ALA A 1 84 ? -2.384 7.861 15.319 1.00 97.50 84 ALA A CA 1
ATOM 640 C C . ALA A 1 84 ? -3.888 7.999 15.613 1.00 97.50 84 ALA A C 1
ATOM 642 O O . ALA A 1 84 ? -4.326 7.775 16.742 1.00 97.50 84 ALA A O 1
ATOM 643 N N . VAL A 1 85 ? -4.693 8.313 14.593 1.00 96.19 85 VAL A N 1
ATOM 644 C CA . VAL A 1 85 ? -6.149 8.457 14.742 1.00 96.19 85 VAL A CA 1
ATOM 645 C C . VAL A 1 85 ? -6.797 7.121 15.100 1.00 96.19 85 VAL A C 1
ATOM 647 O O . VAL A 1 85 ? -7.602 7.068 16.024 1.00 96.19 85 VAL A O 1
ATOM 650 N N . SER A 1 86 ? -6.427 6.026 14.430 1.00 93.94 86 SER A N 1
ATOM 651 C CA . SER A 1 86 ? -6.991 4.702 14.723 1.00 93.94 86 SER A CA 1
ATOM 652 C C . SER A 1 86 ? -6.647 4.218 16.133 1.00 93.94 86 SER A C 1
ATOM 654 O O . SER A 1 86 ? -7.518 3.662 16.797 1.00 93.94 86 SER A O 1
ATOM 656 N N . ALA A 1 87 ? -5.441 4.496 16.637 1.00 95.31 87 ALA A N 1
ATOM 657 C CA . ALA A 1 87 ? -5.058 4.176 18.010 1.00 95.31 87 ALA A CA 1
ATOM 658 C C . ALA A 1 87 ? -5.895 4.958 19.037 1.00 95.31 87 ALA A C 1
ATOM 660 O O . ALA A 1 87 ? -6.409 4.370 19.992 1.00 95.31 87 ALA A O 1
ATOM 661 N N . LEU A 1 88 ? -6.096 6.263 18.813 1.00 94.00 88 LEU A N 1
ATOM 662 C CA . LEU A 1 88 ? -6.954 7.103 19.659 1.00 94.00 88 LEU A CA 1
ATOM 663 C C . LEU A 1 88 ? -8.415 6.639 19.625 1.00 94.00 88 LEU A C 1
ATOM 665 O O . LEU A 1 88 ? -9.064 6.554 20.668 1.00 94.00 88 LEU A O 1
ATOM 669 N N . CYS A 1 89 ? -8.928 6.289 18.445 1.00 91.50 89 CYS A N 1
ATOM 670 C CA . CYS A 1 89 ? -10.282 5.769 18.288 1.00 91.50 89 CYS A CA 1
ATOM 671 C C . CYS A 1 89 ? -10.455 4.378 18.912 1.00 91.50 89 CYS A C 1
ATOM 673 O O . CYS A 1 89 ? -11.526 4.090 19.437 1.00 91.50 89 CYS A O 1
ATOM 675 N N . ALA A 1 90 ? -9.430 3.522 18.887 1.00 92.94 90 ALA A N 1
ATOM 676 C CA . ALA A 1 90 ? -9.486 2.173 19.449 1.00 92.94 90 ALA A CA 1
ATOM 677 C C . ALA A 1 90 ? -9.470 2.159 20.988 1.00 92.94 90 ALA A C 1
ATOM 679 O O . ALA A 1 90 ? -10.043 1.251 21.592 1.00 92.94 90 ALA A O 1
ATOM 680 N N . TYR A 1 91 ? -8.869 3.166 21.631 1.00 93.44 91 TYR A N 1
ATOM 681 C CA . TYR A 1 91 ? -8.756 3.259 23.091 1.00 93.44 91 TYR A CA 1
ATOM 682 C C . TYR A 1 91 ? -10.089 3.065 23.852 1.00 93.44 91 TYR A C 1
ATOM 684 O O . TYR A 1 91 ? -10.164 2.155 24.683 1.00 93.44 91 TYR A O 1
ATOM 692 N N . PRO A 1 92 ? -11.177 3.816 23.572 1.00 91.50 92 PRO A N 1
ATOM 693 C CA . PRO A 1 92 ? -12.455 3.615 24.258 1.00 91.50 92 PRO A CA 1
ATOM 694 C C . PRO A 1 92 ? -13.088 2.252 23.952 1.00 91.50 92 PRO A C 1
ATOM 696 O O . PRO A 1 92 ? -13.788 1.709 24.798 1.00 91.50 92 PRO A O 1
ATOM 699 N N . PHE A 1 93 ? -12.830 1.655 22.784 1.00 89.88 93 PHE A N 1
ATOM 700 C CA . PHE A 1 93 ? -13.304 0.299 22.489 1.00 89.88 93 PHE A CA 1
ATOM 701 C C . PHE A 1 93 ? -12.544 -0.775 23.272 1.00 89.88 93 PHE A C 1
ATOM 703 O O . PHE A 1 93 ? -13.135 -1.802 23.602 1.00 89.88 93 PHE A O 1
ATOM 710 N N . ALA A 1 94 ? -11.267 -0.564 23.580 1.00 90.38 94 ALA A N 1
ATOM 711 C CA . ALA A 1 94 ? -10.464 -1.528 24.323 1.00 90.38 94 ALA A CA 1
ATOM 712 C C . ALA A 1 94 ? -10.690 -1.439 25.840 1.00 90.38 94 ALA A C 1
ATOM 714 O O . ALA A 1 94 ? -10.808 -2.473 26.492 1.00 90.38 94 ALA A O 1
ATOM 715 N N . PHE A 1 95 ? -10.782 -0.224 26.392 1.00 90.50 95 PHE A N 1
ATOM 716 C CA . PHE A 1 95 ? -10.711 -0.011 27.845 1.00 90.50 95 PHE A CA 1
ATOM 717 C C . PHE A 1 95 ? -12.001 0.497 28.497 1.00 90.50 95 PHE A C 1
ATOM 719 O O . PHE A 1 95 ? -12.104 0.461 29.719 1.00 90.50 95 PHE A O 1
ATOM 726 N N . ILE A 1 96 ? -12.982 0.974 27.723 1.00 91.69 96 ILE A N 1
ATOM 727 C CA . ILE A 1 96 ? -14.221 1.546 28.265 1.00 91.69 96 ILE A CA 1
ATOM 728 C C . ILE A 1 96 ? -15.420 0.697 27.827 1.00 91.69 96 ILE A C 1
ATOM 730 O O . ILE A 1 96 ? -15.646 0.435 26.641 1.00 91.69 96 ILE A O 1
ATOM 734 N N . ASP A 1 97 ? -16.237 0.291 28.796 1.00 85.69 97 ASP A N 1
ATOM 735 C CA . ASP A 1 97 ? -17.506 -0.385 28.539 1.00 85.69 97 ASP A CA 1
ATOM 736 C C . ASP A 1 97 ? -18.653 0.628 28.540 1.00 85.69 97 ASP A C 1
ATOM 738 O O . ASP A 1 97 ? -19.288 0.911 29.553 1.00 85.69 97 ASP A O 1
ATOM 742 N N . PHE A 1 98 ? -18.910 1.203 27.364 1.00 89.81 98 PHE A N 1
ATOM 743 C CA . PHE A 1 98 ? -20.000 2.151 27.142 1.00 89.81 98 PHE A CA 1
ATOM 744 C C . PHE A 1 98 ? -21.222 1.481 26.492 1.00 89.81 98 PHE A C 1
ATOM 746 O O . PHE A 1 98 ? -21.116 0.569 25.662 1.00 89.81 98 PHE A O 1
ATOM 753 N N . LYS A 1 99 ? -22.424 1.954 26.849 1.00 87.56 99 LYS A N 1
ATOM 754 C CA . LYS A 1 99 ? -23.684 1.482 26.253 1.00 87.56 99 LYS A CA 1
ATOM 755 C C . LYS A 1 99 ? -23.728 1.889 24.773 1.00 87.56 99 LYS A C 1
ATOM 757 O O . LYS A 1 99 ? -23.626 3.067 24.459 1.00 87.56 99 LYS A O 1
ATOM 762 N N . GLY A 1 100 ? -23.868 0.913 23.870 1.00 91.44 100 GLY A N 1
ATOM 763 C CA . GLY A 1 100 ? -23.912 1.136 22.413 1.00 91.44 100 GLY A CA 1
ATOM 764 C C . GLY A 1 100 ? -22.648 0.743 21.635 1.00 91.44 100 GLY A C 1
ATOM 765 O O . GLY A 1 100 ? -22.657 0.799 20.408 1.00 91.44 100 GLY A O 1
ATOM 766 N N . LYS A 1 101 ? -21.594 0.256 22.306 1.00 89.31 101 LYS A N 1
ATOM 767 C CA . LYS A 1 101 ? -20.323 -0.201 21.700 1.00 89.31 101 LYS A CA 1
ATOM 768 C C . LYS A 1 101 ? -20.489 -1.107 20.474 1.00 89.31 101 LYS A C 1
ATOM 770 O O . LYS A 1 101 ? -19.825 -0.902 19.463 1.00 89.31 101 LYS A O 1
ATOM 775 N N . LYS A 1 102 ? -21.424 -2.064 20.527 1.00 90.44 102 LYS A N 1
ATOM 776 C CA . LYS A 1 102 ? -21.714 -2.981 19.407 1.00 90.44 102 LYS A CA 1
ATOM 777 C C . LYS A 1 102 ? -22.292 -2.270 18.178 1.00 90.44 102 LYS A C 1
ATOM 779 O O . LYS A 1 102 ? -21.961 -2.644 17.061 1.00 90.44 102 LYS A O 1
ATOM 784 N N . ILE A 1 103 ? -23.128 -1.251 18.382 1.00 94.69 103 ILE A N 1
ATOM 785 C CA . ILE A 1 103 ? -23.767 -0.498 17.293 1.00 94.69 103 ILE A CA 1
ATOM 786 C C . ILE A 1 103 ? -22.722 0.359 16.581 1.00 94.69 103 ILE A C 1
ATOM 788 O O . ILE A 1 103 ? -22.620 0.310 15.360 1.00 94.69 103 ILE A O 1
ATOM 792 N N . VAL A 1 104 ? -21.901 1.091 17.341 1.00 93.31 104 VAL A N 1
ATOM 793 C CA . VAL A 1 104 ? -20.834 1.923 16.762 1.00 93.31 104 VAL A CA 1
ATOM 794 C C . VAL A 1 104 ? -19.815 1.054 16.022 1.00 93.31 104 VAL A C 1
ATOM 796 O O . VAL A 1 104 ? -19.417 1.390 14.911 1.00 93.31 104 VAL A O 1
ATOM 799 N N . PHE A 1 105 ? -19.448 -0.100 16.585 1.00 90.38 105 PHE A N 1
ATOM 800 C CA . PHE A 1 105 ? -18.556 -1.048 15.917 1.00 90.38 105 PHE A CA 1
ATOM 801 C C . PHE A 1 105 ? -19.139 -1.570 14.594 1.00 90.38 105 PHE A C 1
ATOM 803 O O . PHE A 1 105 ? -18.451 -1.565 13.576 1.00 90.38 105 PHE A O 1
ATOM 810 N N . ALA A 1 106 ? -20.420 -1.957 14.579 1.00 93.38 106 ALA A N 1
ATOM 811 C CA . ALA A 1 106 ? -21.095 -2.397 13.359 1.00 93.38 106 ALA A CA 1
ATOM 812 C C . ALA A 1 106 ? -21.148 -1.294 12.289 1.00 93.38 106 ALA A C 1
ATOM 814 O O . ALA A 1 106 ? -20.961 -1.578 11.109 1.00 93.38 106 ALA A O 1
ATOM 815 N N . LEU A 1 107 ? -21.343 -0.035 12.693 1.00 94.56 107 LEU A N 1
ATOM 816 C CA . LEU A 1 107 ? -21.358 1.106 11.777 1.00 94.56 107 LEU A CA 1
ATOM 817 C C . LEU A 1 107 ? -19.978 1.346 11.146 1.00 94.56 107 LEU A C 1
ATOM 819 O O . LEU A 1 107 ? -19.891 1.546 9.938 1.00 94.56 107 LEU A O 1
ATOM 823 N N . ILE A 1 108 ? -18.895 1.244 11.926 1.00 91.81 108 ILE A N 1
ATOM 824 C CA . ILE A 1 108 ? -17.521 1.333 11.401 1.00 91.81 108 ILE A CA 1
ATOM 825 C C . ILE A 1 108 ? -17.273 0.233 10.360 1.00 91.81 108 ILE A C 1
ATOM 827 O O . ILE A 1 108 ? -16.791 0.518 9.262 1.00 91.81 108 ILE A O 1
ATOM 831 N N . LEU A 1 109 ? -17.658 -1.012 10.655 1.00 92.62 109 LEU A N 1
ATOM 832 C CA . LEU A 1 109 ? -17.539 -2.109 9.690 1.00 92.62 109 LEU A CA 1
ATOM 833 C C . LEU A 1 109 ? -18.362 -1.851 8.422 1.00 92.62 109 LEU A C 1
ATOM 835 O O . LEU A 1 109 ? -17.855 -2.064 7.325 1.00 92.62 109 LEU A O 1
ATOM 839 N N . ALA A 1 110 ? -19.584 -1.327 8.554 1.00 94.81 110 ALA A N 1
ATOM 840 C CA . ALA A 1 110 ? -20.416 -0.972 7.406 1.00 94.81 110 ALA A CA 1
ATOM 841 C C . ALA A 1 110 ? -19.743 0.081 6.507 1.00 94.81 110 ALA A C 1
ATOM 843 O O . ALA A 1 110 ? -19.802 -0.034 5.286 1.00 94.81 110 ALA A O 1
ATOM 844 N N . THR A 1 111 ? -19.041 1.065 7.084 1.00 90.44 111 THR A N 1
ATOM 845 C CA . THR A 1 111 ? -18.288 2.054 6.290 1.00 90.44 111 THR A CA 1
ATOM 846 C C . THR A 1 111 ? -17.073 1.459 5.573 1.00 90.44 111 THR A C 1
ATOM 848 O O . THR A 1 111 ? -16.771 1.878 4.461 1.00 90.44 111 THR A O 1
ATOM 851 N N . MET A 1 112 ? -16.416 0.446 6.151 1.00 89.50 112 MET A N 1
ATOM 852 C CA . MET A 1 112 ? -15.287 -0.264 5.523 1.00 89.50 112 MET A CA 1
ATOM 853 C C . MET A 1 112 ? -15.713 -1.145 4.337 1.00 89.50 112 MET A C 1
ATOM 855 O O . MET A 1 112 ? -14.873 -1.515 3.522 1.00 89.50 112 MET A O 1
ATOM 859 N N . MET A 1 113 ? -17.004 -1.477 4.220 1.00 92.25 113 MET A N 1
ATOM 860 C CA . MET A 1 113 ? -17.547 -2.222 3.077 1.00 92.25 113 MET A CA 1
ATOM 861 C C . MET A 1 113 ? -17.802 -1.342 1.849 1.00 92.25 113 MET A C 1
ATOM 863 O O . MET A 1 113 ? -18.080 -1.874 0.773 1.00 92.25 113 MET A O 1
ATOM 867 N N . ILE A 1 114 ? -17.736 -0.013 1.989 1.00 90.12 114 ILE A N 1
ATOM 868 C CA . ILE A 1 114 ? -17.915 0.898 0.859 1.00 90.12 114 ILE A CA 1
ATOM 869 C C . ILE A 1 114 ? -16.690 0.764 -0.057 1.00 90.12 114 ILE A C 1
ATOM 871 O O . ILE A 1 114 ? -15.566 1.014 0.386 1.00 90.12 114 ILE A O 1
ATOM 875 N N . PRO A 1 115 ? -16.875 0.384 -1.333 1.00 90.38 115 PRO A N 1
ATOM 876 C CA . PRO A 1 115 ? -15.764 0.225 -2.254 1.00 90.38 115 PRO A CA 1
ATOM 877 C C . PRO A 1 115 ? -15.122 1.581 -2.545 1.00 90.38 115 PRO A C 1
ATOM 879 O O . PRO A 1 115 ? -15.814 2.583 -2.735 1.00 90.38 115 PRO A O 1
ATOM 882 N N . PHE A 1 116 ? -13.79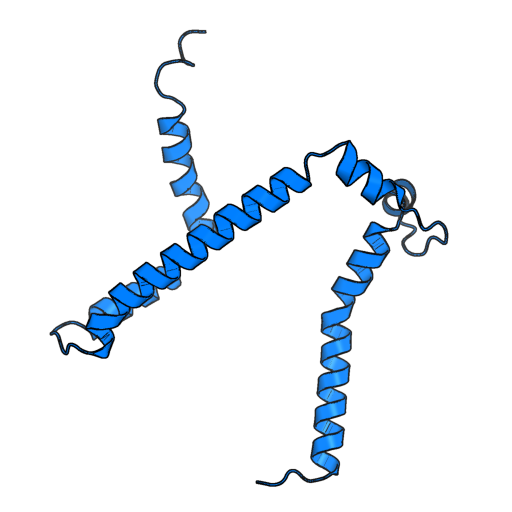2 1.592 -2.642 1.00 81.62 116 PHE A N 1
ATOM 883 C CA . PHE A 1 116 ? -13.018 2.806 -2.909 1.00 81.62 116 PHE A CA 1
ATOM 884 C C . PHE A 1 116 ? -13.496 3.548 -4.169 1.00 81.62 116 PHE A C 1
ATOM 886 O O . PHE A 1 116 ? -13.596 4.773 -4.163 1.00 81.62 116 PHE A O 1
ATOM 893 N N . GLU A 1 117 ? -13.894 2.807 -5.205 1.00 86.44 117 GLU A N 1
ATOM 894 C CA . GLU A 1 117 ? -14.398 3.351 -6.473 1.00 86.44 117 GLU A CA 1
ATOM 895 C C . GLU A 1 117 ? -15.606 4.293 -6.298 1.00 86.44 117 GLU A C 1
ATOM 897 O O . GLU A 1 117 ? -15.714 5.308 -6.985 1.00 86.44 117 GLU A O 1
ATOM 902 N N . ALA A 1 118 ? -16.491 4.026 -5.327 1.00 86.88 118 ALA A N 1
ATOM 903 C CA . ALA A 1 118 ? -17.665 4.866 -5.064 1.00 86.88 118 ALA A CA 1
ATOM 904 C C . ALA A 1 118 ? -17.315 6.201 -4.376 1.00 86.88 118 ALA A C 1
ATOM 906 O O . ALA A 1 118 ? -18.125 7.128 -4.357 1.00 86.88 118 ALA A O 1
ATOM 907 N N . ILE A 1 119 ? -16.109 6.306 -3.811 1.00 86.12 119 ILE A N 1
ATOM 908 C CA . ILE A 1 119 ? -15.649 7.444 -3.007 1.00 86.12 119 ILE A CA 1
ATOM 909 C C . ILE A 1 119 ? -14.862 8.452 -3.868 1.00 86.12 119 ILE A C 1
ATOM 911 O O . ILE A 1 119 ? -14.812 9.642 -3.551 1.00 86.12 119 ILE A O 1
ATOM 915 N N . VAL A 1 120 ? -14.286 8.021 -4.995 1.00 85.88 120 VAL A N 1
ATOM 916 C CA . VAL A 1 120 ? -13.464 8.881 -5.868 1.00 85.88 120 VAL A CA 1
ATOM 917 C C . VAL A 1 120 ? -14.278 10.028 -6.481 1.00 85.88 120 VAL A C 1
ATOM 919 O O . VAL A 1 120 ? -13.856 11.185 -6.422 1.00 85.88 120 VAL A O 1
ATOM 922 N N . ILE A 1 121 ? -15.466 9.732 -7.017 1.00 85.19 121 ILE A N 1
ATOM 923 C CA . ILE A 1 121 ? -16.351 10.722 -7.658 1.00 85.19 121 ILE A CA 1
ATOM 924 C C . ILE A 1 121 ? -16.740 11.862 -6.695 1.00 85.19 121 ILE A C 1
ATOM 926 O O . ILE A 1 121 ? -16.509 13.030 -7.032 1.00 85.19 121 ILE A O 1
ATOM 930 N N . PRO A 1 122 ? -17.297 11.588 -5.495 1.00 83.88 122 PRO A N 1
ATOM 931 C CA . PRO A 1 122 ? -17.704 12.652 -4.582 1.00 83.88 122 PRO A CA 1
ATOM 932 C C . PRO A 1 122 ? -16.526 13.435 -3.994 1.00 83.88 122 PRO A C 1
ATOM 934 O O . PRO A 1 122 ? -16.718 14.589 -3.632 1.00 83.88 122 PRO A O 1
ATOM 937 N N . ASN A 1 123 ? -15.313 12.878 -3.935 1.00 82.75 123 ASN A N 1
ATOM 938 C CA . ASN A 1 123 ? -14.128 13.631 -3.510 1.00 82.75 123 ASN A CA 1
ATOM 939 C C . ASN A 1 123 ? -13.629 14.615 -4.580 1.00 82.75 123 ASN A C 1
ATOM 941 O O . ASN A 1 123 ? -13.049 15.655 -4.253 1.00 82.75 123 ASN A O 1
ATOM 945 N N . PHE A 1 124 ? -13.869 14.323 -5.860 1.00 83.12 124 PHE A N 1
ATOM 946 C CA . PHE A 1 124 ? -13.413 15.164 -6.965 1.00 83.12 124 PHE A CA 1
ATOM 947 C C . PHE A 1 124 ? -14.241 16.449 -7.115 1.00 83.12 124 PHE A C 1
ATOM 949 O O . PHE A 1 124 ? -13.681 17.535 -7.289 1.00 83.12 124 PHE A O 1
ATOM 956 N N . ILE A 1 125 ? -15.571 16.355 -6.995 1.00 81.50 125 ILE A N 1
ATOM 957 C CA . ILE A 1 125 ? -16.494 17.480 -7.237 1.00 81.50 125 ILE A CA 1
ATOM 958 C C . ILE A 1 125 ? -16.198 18.693 -6.325 1.00 81.50 125 ILE A C 1
ATOM 960 O O . ILE A 1 125 ? -16.072 19.804 -6.851 1.00 81.50 125 ILE A O 1
ATOM 964 N N . PRO A 1 126 ? -16.018 18.544 -4.995 1.00 81.56 126 PRO A N 1
ATOM 965 C CA . PRO A 1 126 ? -15.649 19.650 -4.115 1.00 81.56 126 PRO A CA 1
ATOM 966 C C . PRO A 1 126 ? -14.272 20.229 -4.437 1.00 81.56 126 PRO A C 1
ATOM 968 O O . PRO A 1 126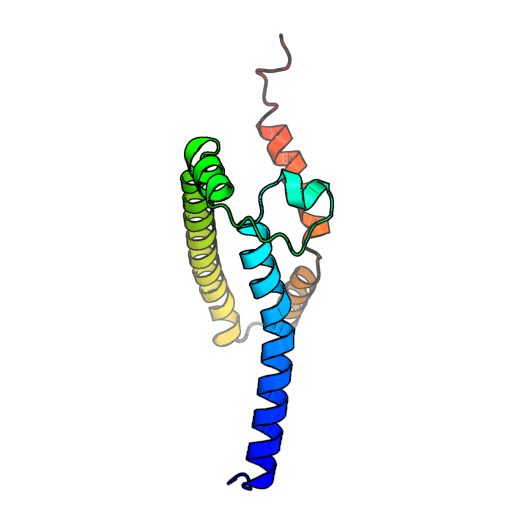 ? -14.105 21.444 -4.396 1.00 81.56 126 PRO A O 1
ATOM 971 N N . CYS A 1 127 ? -13.292 19.394 -4.802 1.00 75.12 127 CYS A N 1
ATOM 972 C CA . CYS A 1 127 ? -11.960 19.862 -5.187 1.00 75.12 127 CYS A CA 1
ATOM 973 C C . CYS A 1 127 ? -12.029 20.768 -6.427 1.00 75.12 127 CYS A C 1
ATOM 975 O O . CYS A 1 127 ? -11.485 21.875 -6.424 1.00 75.12 127 CYS A O 1
ATOM 977 N N . CYS A 1 128 ? -12.784 20.356 -7.448 1.00 73.00 128 CYS A N 1
ATOM 978 C CA . CYS A 1 128 ? -13.051 21.177 -8.628 1.00 73.00 128 CYS A CA 1
ATOM 979 C C . CYS A 1 128 ? -13.827 22.450 -8.291 1.00 73.00 128 CYS A C 1
ATOM 981 O O . CYS A 1 128 ? -13.493 23.516 -8.802 1.00 73.00 128 CYS A O 1
ATOM 983 N N . LYS A 1 129 ? -14.820 22.373 -7.400 1.00 72.81 129 LYS A N 1
ATOM 984 C CA . LYS A 1 129 ? -15.594 23.540 -6.955 1.00 72.81 129 LYS A CA 1
ATOM 985 C C . LYS A 1 129 ? -14.722 24.562 -6.218 1.00 72.81 129 LYS A C 1
ATOM 987 O O . LYS A 1 129 ? -14.874 25.756 -6.445 1.00 72.81 129 LYS A O 1
ATOM 992 N N . MET A 1 130 ? -13.796 24.104 -5.373 1.00 70.19 130 MET A N 1
ATOM 993 C CA . MET A 1 130 ? -12.848 24.967 -4.661 1.00 70.19 130 MET A CA 1
ATOM 994 C C . MET A 1 130 ? -11.833 25.621 -5.604 1.00 70.19 130 MET A C 1
ATOM 996 O O . MET A 1 130 ? -11.452 26.768 -5.382 1.00 70.19 130 MET A O 1
ATOM 1000 N N . LYS A 1 131 ? -11.418 24.917 -6.666 1.00 62.34 131 LYS A N 1
ATOM 1001 C CA . LYS A 1 131 ? -10.543 25.469 -7.712 1.00 62.34 131 LYS A CA 1
ATOM 1002 C C . LYS A 1 131 ? -11.283 26.458 -8.616 1.00 62.34 131 LYS A C 1
ATOM 1004 O O . LYS A 1 131 ? -10.730 27.490 -8.970 1.00 62.34 131 LYS A O 1
ATOM 1009 N N . CYS A 1 132 ? -12.557 26.199 -8.904 1.00 54.28 132 CYS A N 1
ATOM 1010 C CA . CYS A 1 132 ? -13.445 27.074 -9.667 1.00 54.28 132 CYS A CA 1
ATOM 1011 C C . CYS A 1 132 ? -14.052 28.181 -8.776 1.00 54.28 132 CYS A C 1
ATOM 1013 O O . CYS A 1 132 ? -15.263 28.405 -8.751 1.00 54.28 132 CYS A O 1
ATOM 1015 N N . ASN A 1 133 ? -13.203 28.872 -8.006 1.00 54.56 133 ASN A N 1
ATOM 1016 C CA . ASN A 1 133 ? -13.580 30.063 -7.254 1.00 54.56 133 ASN A CA 1
ATOM 1017 C C . ASN A 1 133 ? -13.053 31.315 -7.980 1.00 54.56 133 ASN A C 1
ATOM 1019 O O . ASN A 1 133 ? -11.906 31.731 -7.827 1.00 54.56 133 ASN A O 1
ATOM 1023 N N . LYS A 1 134 ? -13.947 31.897 -8.788 1.00 56.22 134 LYS A N 1
ATOM 1024 C CA . LYS A 1 134 ? -13.970 33.275 -9.321 1.00 56.22 134 LYS A CA 1
ATOM 1025 C C . LYS A 1 134 ? -12.888 33.790 -10.283 1.00 56.22 134 LYS A C 1
ATOM 1027 O O . LYS A 1 134 ? -13.140 34.851 -10.844 1.00 56.22 134 LYS A O 1
ATOM 1032 N N . LYS A 1 135 ? -11.755 33.126 -10.539 1.00 53.72 135 LYS A N 1
ATOM 1033 C CA . LYS A 1 135 ? -10.767 33.654 -11.518 1.00 53.72 135 LYS A CA 1
ATOM 1034 C C . LYS A 1 135 ? -10.935 33.174 -12.963 1.00 53.72 135 LYS A C 1
ATOM 1036 O O . LYS A 1 135 ? -10.560 33.913 -13.863 1.00 53.72 135 LYS A O 1
ATOM 1041 N N . ASP A 1 136 ? -11.589 32.038 -13.187 1.00 54.72 136 ASP A N 1
ATOM 1042 C CA . ASP A 1 136 ? -11.615 31.393 -14.513 1.00 54.72 136 ASP A CA 1
ATOM 1043 C C . ASP A 1 136 ? -12.952 31.565 -15.266 1.00 54.72 136 ASP A C 1
ATOM 1045 O O . ASP A 1 136 ? -13.218 30.856 -16.228 1.00 54.72 136 ASP A O 1
ATOM 1049 N N . MET A 1 137 ? -13.830 32.474 -14.816 1.00 49.69 137 MET A N 1
ATOM 1050 C CA . MET A 1 137 ? -15.149 32.726 -15.434 1.00 49.69 137 MET A CA 1
ATOM 1051 C C . MET A 1 137 ? -15.240 34.098 -16.135 1.00 49.69 137 MET A C 1
ATOM 1053 O O . MET A 1 137 ? -16.318 34.486 -16.573 1.00 49.69 137 MET A O 1
ATOM 1057 N N . LEU A 1 138 ? -14.131 34.849 -16.209 1.00 50.75 138 LEU A N 1
ATOM 1058 C CA . LEU A 1 138 ? -14.050 36.186 -16.827 1.00 50.75 138 LEU A CA 1
ATOM 1059 C C . LEU A 1 138 ? -12.874 36.339 -17.815 1.00 50.75 138 LEU A C 1
ATOM 1061 O O . LEU A 1 138 ? -12.390 37.453 -18.014 1.00 50.75 138 LEU A O 1
ATOM 1065 N N . VAL A 1 139 ? -12.424 35.247 -18.440 1.00 44.06 139 VAL A N 1
ATOM 1066 C CA . VAL A 1 139 ? -11.585 35.291 -19.653 1.00 44.06 139 VAL A CA 1
ATOM 1067 C C . VAL A 1 139 ? -12.137 34.304 -20.664 1.00 44.06 139 VAL A C 1
ATOM 1069 O O . VAL A 1 139 ? -12.408 33.157 -20.246 1.00 44.06 139 VAL A O 1
#

Foldseek 3Di:
DDDDPVVVVVVVVVVVVVCCVVCVVVVLVVLVLQDDPVCVVVVVSPDPDGHPVSVVCCVPVHVVVVVVVVCVVVVVVCVVVVVVVVVVVCVCVVPNDDPCSVVVVVVVVVVVPDDPVVVVVVVVVVVVVVVPPPDPPPD

Solvent-accessible surface area (backbone atoms only — not comparable to full-atom values): 8345 Å² total; per-residue (Å²): 135,85,81,52,73,67,59,50,54,53,52,51,53,53,51,52,53,52,50,53,62,68,44,45,65,57,54,51,51,56,54,57,60,29,43,44,69,70,40,59,74,72,66,45,83,86,63,88,66,73,38,68,58,57,58,51,47,45,61,75,77,36,70,50,69,58,54,50,51,52,51,53,52,50,52,50,52,51,49,54,52,50,52,54,52,50,53,61,64,43,46,53,74,75,77,47,94,58,95,59,56,69,59,56,51,52,50,54,53,57,60,70,67,57,57,68,78,74,50,53,62,69,58,45,55,56,55,52,51,64,69,68,63,83,73,81,82,81,117

InterPro domains:
  IPR035906 MetI-like superfamily [G3DSA:1.10.3720.10] (1-130)
  IPR035906 MetI-like superfamily [SSF161098] (8-125)